Protein AF-A0AAV2NYX3-F1 (afdb_monomer)

Solvent-accessible surface area (backbone atoms only — not comparable to full-atom values): 5265 Å² total; per-residue (Å²): 132,82,86,74,75,83,61,72,87,75,53,71,96,62,92,75,65,66,46,82,76,46,76,83,44,102,91,43,64,42,69,44,53,57,90,50,48,64,63,50,49,56,50,51,52,53,49,52,54,49,45,74,76,39,47,91,80,68,70,78,54,80,91,74,61,58,90,93,58,91,74,92,73,84,84,131

Foldseek 3Di:
DDPDDDDPVPDDPDDFDWDWPADPDPVDTDIDTPVCPVVVVVVVVVLVVCCVVCVVPQDDDPVRDDPPDDDDDDDD

Organism: NCBI:txid488582

Structure (mmCIF, N/CA/C/O backbone):
data_AF-A0AAV2NYX3-F1
#
_entry.id   AF-A0AAV2NYX3-F1
#
loop_
_atom_site.group_PDB
_atom_site.id
_atom_site.type_symbol
_atom_site.label_atom_id
_atom_site.label_alt_id
_atom_site.label_comp_id
_atom_site.label_asym_id
_atom_site.label_entity_id
_atom_site.label_seq_id
_atom_site.pdbx_PDB_ins_code
_atom_site.Cartn_x
_atom_site.Cartn_y
_atom_site.Cartn_z
_atom_site.occupancy
_atom_site.B_iso_or_equiv
_atom_site.auth_seq_id
_atom_site.auth_comp_id
_atom_site.auth_asym_id
_atom_site.auth_atom_id
_atom_site.pdbx_PDB_model_num
ATOM 1 N N . MET A 1 1 ? 12.135 -6.735 -3.748 1.00 52.75 1 MET A N 1
ATOM 2 C CA . MET A 1 1 ? 11.298 -6.395 -2.586 1.00 52.75 1 MET A CA 1
ATOM 3 C C . MET A 1 1 ? 10.034 -7.183 -2.800 1.00 52.75 1 MET A C 1
ATOM 5 O O . MET A 1 1 ? 9.353 -6.912 -3.776 1.00 52.75 1 MET A O 1
ATOM 9 N N . GLU A 1 2 ? 9.835 -8.245 -2.033 1.00 56.22 2 GLU A N 1
ATOM 10 C CA . GLU A 1 2 ? 8.597 -9.021 -2.115 1.00 56.22 2 GLU A CA 1
ATOM 11 C C . GLU A 1 2 ? 7.529 -8.234 -1.357 1.00 56.22 2 GLU A C 1
ATOM 13 O O . GLU A 1 2 ? 7.744 -7.891 -0.192 1.00 56.22 2 GLU A O 1
ATOM 18 N N . ILE A 1 3 ? 6.432 -7.874 -2.025 1.00 59.50 3 ILE A N 1
ATOM 19 C CA . ILE A 1 3 ? 5.302 -7.223 -1.366 1.00 59.50 3 ILE A CA 1
ATOM 20 C C . ILE A 1 3 ? 4.597 -8.312 -0.560 1.00 59.50 3 ILE A C 1
ATOM 22 O O . ILE A 1 3 ? 3.873 -9.144 -1.097 1.00 59.50 3 ILE A O 1
ATOM 26 N N . GLN A 1 4 ? 4.866 -8.366 0.742 1.00 64.44 4 GLN A N 1
ATOM 27 C CA . GLN A 1 4 ? 4.185 -9.316 1.610 1.00 64.44 4 GLN A CA 1
ATOM 28 C C . GLN A 1 4 ? 2.788 -8.789 1.923 1.00 64.44 4 GLN A C 1
ATOM 30 O O . GLN A 1 4 ? 2.626 -7.697 2.468 1.00 64.44 4 GLN A O 1
ATOM 35 N N . HIS A 1 5 ? 1.770 -9.576 1.581 1.00 69.44 5 HIS A N 1
ATOM 36 C CA . HIS A 1 5 ? 0.407 -9.295 2.008 1.00 69.44 5 HIS A CA 1
ATOM 37 C C . HIS A 1 5 ? 0.329 -9.291 3.536 1.00 69.44 5 HIS A C 1
ATOM 39 O O . HIS A 1 5 ? 0.977 -10.094 4.213 1.00 69.44 5 HIS A O 1
ATOM 45 N N . ILE A 1 6 ? -0.512 -8.412 4.082 1.00 72.94 6 ILE A N 1
ATOM 46 C CA . ILE A 1 6 ? -0.816 -8.423 5.512 1.00 72.94 6 ILE A CA 1
ATOM 47 C C . ILE A 1 6 ? -1.451 -9.774 5.848 1.00 72.94 6 ILE A C 1
ATOM 49 O O . ILE A 1 6 ? -2.511 -10.118 5.324 1.00 72.94 6 ILE A O 1
ATOM 53 N N . ASN A 1 7 ? -0.823 -10.528 6.750 1.00 76.94 7 ASN A N 1
ATOM 54 C CA . ASN A 1 7 ? -1.443 -11.716 7.313 1.00 76.94 7 ASN A CA 1
ATOM 55 C C . ASN A 1 7 ? -2.506 -11.285 8.332 1.00 76.94 7 ASN A C 1
ATOM 57 O O . ASN A 1 7 ? -2.190 -10.838 9.437 1.00 76.94 7 ASN A O 1
ATOM 61 N N . THR A 1 8 ? -3.776 -11.439 7.963 1.00 75.56 8 THR A N 1
ATOM 62 C CA . THR A 1 8 ? -4.912 -11.059 8.807 1.00 75.56 8 THR A CA 1
ATOM 63 C C . THR A 1 8 ? -4.994 -11.858 10.107 1.00 75.56 8 THR A C 1
ATOM 65 O O . THR A 1 8 ? -5.575 -11.376 11.073 1.00 75.56 8 THR A O 1
ATOM 68 N N . GLU A 1 9 ? -4.395 -13.050 10.170 1.00 80.62 9 GLU A N 1
ATOM 69 C CA . GLU A 1 9 ? -4.353 -13.875 11.386 1.00 80.62 9 GLU A CA 1
ATOM 70 C C . GLU A 1 9 ? -3.430 -13.294 12.465 1.00 80.62 9 GLU A C 1
ATOM 72 O O . GLU A 1 9 ? -3.593 -13.595 13.648 1.00 80.62 9 GLU A O 1
ATOM 77 N N . LEU A 1 10 ? -2.483 -12.437 12.070 1.00 79.12 10 LEU A N 1
ATOM 78 C CA . LEU A 1 10 ? -1.582 -11.732 12.985 1.00 79.12 10 LEU A CA 1
ATOM 7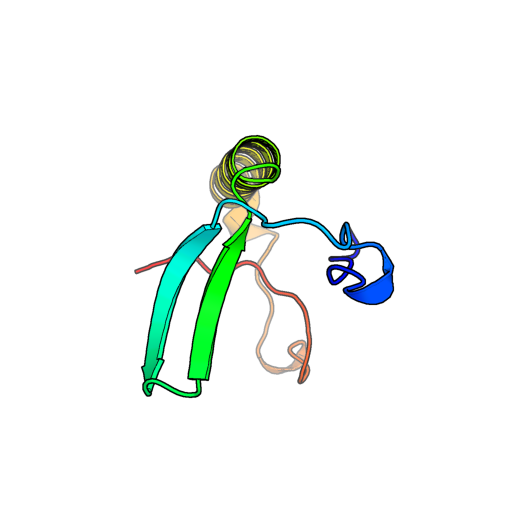9 C C . LEU A 1 10 ? -2.175 -10.414 13.497 1.00 79.12 10 LEU A C 1
ATOM 81 O O . LEU A 1 10 ? -1.559 -9.740 14.324 1.00 79.12 10 LEU A O 1
ATOM 85 N N . LEU A 1 11 ? -3.364 -10.028 13.023 1.00 79.12 11 LEU A N 1
ATOM 86 C CA . LEU A 1 11 ? -4.034 -8.833 13.511 1.00 79.12 11 LEU A CA 1
ATOM 87 C C . LEU A 1 11 ? -4.484 -9.031 14.958 1.00 79.12 11 LEU A C 1
ATOM 89 O O . LEU A 1 11 ? -4.941 -10.097 15.378 1.00 79.12 11 LEU A O 1
ATOM 93 N N . THR A 1 12 ? -4.374 -7.962 15.741 1.00 80.31 12 THR A N 1
ATOM 94 C CA . THR A 1 12 ? -4.840 -7.982 17.126 1.00 80.31 12 THR A CA 1
ATOM 95 C C . THR A 1 12 ? -6.345 -8.241 17.162 1.00 80.31 12 THR A C 1
ATOM 97 O O . THR A 1 12 ? -7.084 -7.707 16.337 1.00 80.31 12 THR A O 1
ATOM 100 N N . ARG A 1 13 ? -6.827 -8.960 18.180 1.00 81.50 13 ARG A N 1
ATOM 101 C CA . ARG A 1 13 ? -8.273 -9.159 18.403 1.00 81.50 13 ARG A CA 1
ATOM 102 C C . ARG A 1 13 ? -9.006 -7.891 18.883 1.00 81.50 13 ARG A C 1
ATOM 104 O O . ARG A 1 13 ? -10.211 -7.939 19.115 1.00 81.50 13 ARG A O 1
ATOM 111 N N . GLY A 1 14 ? -8.284 -6.789 19.101 1.00 84.19 14 GLY A N 1
ATOM 112 C CA . GLY A 1 14 ? -8.833 -5.507 19.537 1.00 84.19 14 GLY A CA 1
ATOM 113 C C . GLY A 1 14 ? -9.369 -4.660 18.382 1.00 84.19 14 GLY A C 1
ATOM 114 O O . GLY A 1 14 ? -9.218 -4.997 17.210 1.00 84.19 14 GLY A O 1
ATOM 115 N N . ARG A 1 15 ? -9.994 -3.526 18.719 1.00 85.88 15 ARG A N 1
ATOM 116 C CA . ARG A 1 15 ? -10.374 -2.520 17.719 1.00 85.88 15 ARG A CA 1
ATOM 117 C C . ARG A 1 15 ? -9.109 -1.890 17.140 1.00 85.88 15 ARG A C 1
ATOM 119 O O . ARG A 1 15 ? -8.249 -1.454 17.900 1.00 85.88 15 ARG A O 1
ATOM 126 N N . LEU A 1 16 ? -9.034 -1.826 15.817 1.00 87.56 16 LEU A N 1
ATOM 127 C CA . LEU A 1 16 ? -7.948 -1.177 15.092 1.00 87.56 16 LEU A CA 1
ATOM 128 C C . LEU A 1 16 ? -8.443 0.160 14.550 1.00 87.56 16 LEU A C 1
ATOM 130 O O . LEU A 1 16 ? -9.552 0.248 14.023 1.00 87.56 16 LEU A O 1
ATOM 134 N N . GLU A 1 17 ? -7.629 1.199 14.698 1.00 91.44 17 GLU A N 1
ATOM 135 C CA . GLU A 1 17 ? -7.903 2.488 14.074 1.00 91.44 17 GLU A CA 1
ATOM 136 C C . GLU A 1 17 ? -7.578 2.402 12.578 1.00 91.44 17 GLU A C 1
ATOM 138 O O . GLU A 1 17 ? -6.494 1.957 12.183 1.00 91.44 17 GLU A O 1
ATOM 143 N N . THR A 1 18 ? -8.540 2.793 11.743 1.00 91.12 18 THR A N 1
ATOM 144 C CA . THR A 1 18 ? -8.467 2.632 10.289 1.00 91.12 18 THR A CA 1
ATOM 145 C C . THR A 1 18 ? -9.012 3.843 9.554 1.00 91.12 18 THR A C 1
ATOM 147 O O . THR A 1 18 ? -10.008 4.427 9.982 1.00 91.12 18 THR A O 1
ATOM 150 N N . THR A 1 19 ? -8.447 4.117 8.383 1.00 93.81 19 THR A N 1
ATOM 151 C CA . THR A 1 19 ? -8.963 5.091 7.416 1.00 93.81 19 THR A CA 1
ATOM 152 C C . THR A 1 19 ? -9.499 4.351 6.195 1.00 93.81 19 THR A C 1
ATOM 154 O O . THR A 1 19 ? -8.847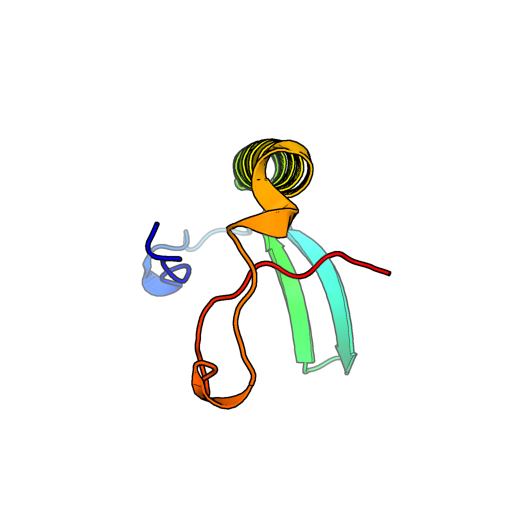 3.442 5.689 1.00 93.81 19 THR A O 1
ATOM 157 N N . ILE A 1 20 ? -10.686 4.715 5.705 1.00 92.75 20 ILE A N 1
ATOM 158 C CA . ILE A 1 20 ? -11.218 4.167 4.449 1.00 92.75 20 ILE A CA 1
ATOM 159 C C . ILE A 1 20 ? -10.486 4.844 3.285 1.00 92.75 20 ILE A C 1
ATOM 161 O O . ILE A 1 20 ? -10.559 6.063 3.155 1.00 92.75 20 ILE A O 1
ATOM 165 N N . ILE A 1 21 ? -9.805 4.063 2.442 1.00 93.12 21 ILE A N 1
ATOM 166 C CA . ILE A 1 21 ? -8.994 4.578 1.320 1.00 93.12 21 ILE A CA 1
ATOM 167 C C . ILE A 1 21 ? -9.690 4.440 -0.036 1.00 93.12 21 ILE A C 1
ATOM 169 O O . ILE A 1 21 ? -9.431 5.211 -0.955 1.00 93.12 21 ILE A O 1
ATOM 173 N N . ARG A 1 22 ? -10.600 3.471 -0.174 1.00 93.94 22 ARG A N 1
ATOM 174 C CA . ARG A 1 22 ? -11.389 3.266 -1.392 1.00 93.94 22 ARG A CA 1
ATOM 175 C C . ARG A 1 22 ? -12.709 2.602 -1.045 1.00 93.94 22 ARG A C 1
ATOM 177 O O . ARG A 1 22 ? -12.736 1.669 -0.249 1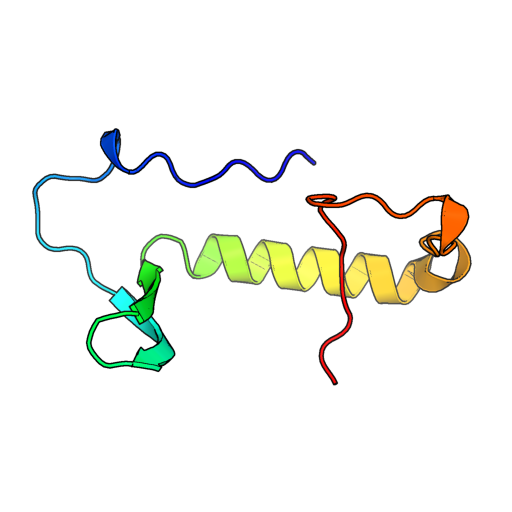.00 93.94 22 ARG A O 1
ATOM 184 N N . VAL A 1 23 ? -13.788 3.041 -1.682 1.00 95.38 23 VAL A N 1
ATOM 185 C CA . VAL A 1 23 ? -15.116 2.432 -1.546 1.00 95.38 23 VAL A CA 1
ATOM 186 C C . VAL A 1 23 ? -15.629 2.073 -2.928 1.00 95.38 23 VAL A C 1
ATOM 188 O O . VAL A 1 23 ? -15.706 2.936 -3.798 1.00 95.38 23 VAL A O 1
ATOM 191 N N . GLU A 1 24 ? -15.982 0.809 -3.124 1.00 96.25 24 GLU A N 1
ATOM 192 C CA . GLU A 1 24 ? -16.711 0.351 -4.310 1.00 96.25 24 GLU A CA 1
ATOM 193 C C . GLU A 1 24 ? -18.180 0.090 -3.968 1.00 96.25 24 GLU A C 1
ATOM 195 O O . GLU A 1 24 ? -19.082 0.480 -4.704 1.00 96.25 24 GLU A O 1
ATOM 200 N N . SER A 1 25 ? -18.435 -0.493 -2.796 1.00 95.12 25 SER A N 1
ATOM 201 C CA . SER A 1 25 ? -19.770 -0.628 -2.216 1.00 95.12 25 SER A CA 1
ATOM 202 C C . SER A 1 25 ? -19.688 -0.692 -0.683 1.00 95.12 25 SER A C 1
ATOM 204 O O . SER A 1 25 ? -18.598 -0.876 -0.137 1.00 95.12 25 SER A O 1
ATOM 206 N N . PRO A 1 26 ? -20.816 -0.615 0.050 1.00 93.94 26 PRO A N 1
ATOM 207 C CA . PRO A 1 26 ? -20.817 -0.789 1.506 1.00 93.94 26 PRO A CA 1
ATOM 208 C C . PRO A 1 26 ? -20.262 -2.140 1.987 1.00 93.94 26 PRO A C 1
ATOM 210 O O . PRO A 1 26 ? -19.890 -2.263 3.149 1.00 93.94 26 PRO A O 1
ATOM 213 N N . LEU A 1 27 ? -20.220 -3.151 1.111 1.00 94.19 27 LEU A N 1
ATOM 214 C CA . LEU A 1 27 ? -19.694 -4.487 1.405 1.00 94.19 27 LEU A CA 1
ATOM 215 C C . LEU A 1 27 ? -18.306 -4.734 0.792 1.00 94.19 27 LEU A C 1
ATOM 217 O O . LEU A 1 27 ? -17.700 -5.763 1.071 1.00 94.19 27 LEU A O 1
ATOM 221 N N . LEU A 1 28 ? -17.809 -3.811 -0.040 1.00 93.25 28 LEU A N 1
ATOM 222 C CA . LEU A 1 28 ? -16.514 -3.909 -0.709 1.00 93.25 28 LEU A CA 1
ATOM 223 C C . LEU A 1 28 ? -15.811 -2.554 -0.667 1.00 93.25 28 LEU A C 1
ATOM 225 O O . LEU A 1 28 ? -16.068 -1.652 -1.469 1.00 93.25 28 LEU A O 1
ATOM 229 N N . PHE A 1 29 ? -14.930 -2.416 0.311 1.00 94.31 29 PHE A N 1
ATOM 230 C CA . PHE A 1 29 ? -14.138 -1.222 0.534 1.00 94.31 29 PHE A CA 1
ATOM 231 C C . PHE A 1 29 ? -12.771 -1.616 1.088 1.00 94.31 29 PHE A C 1
ATOM 233 O O . PHE A 1 29 ? -12.595 -2.687 1.668 1.00 94.31 29 PHE A O 1
ATOM 240 N N . TRP A 1 30 ? -11.801 -0.732 0.899 1.00 93.50 30 TRP A N 1
ATOM 241 C CA . TRP A 1 30 ? -10.436 -0.901 1.363 1.00 93.50 30 TRP A CA 1
ATOM 242 C C . TRP A 1 30 ? -10.177 0.069 2.499 1.00 93.50 30 TRP A C 1
ATOM 244 O O . TRP A 1 30 ? -10.584 1.235 2.459 1.00 93.50 30 TRP A O 1
ATOM 254 N N . VAL A 1 31 ? -9.470 -0.427 3.504 1.00 90.69 31 VAL A N 1
ATOM 255 C CA . VAL A 1 31 ? -9.062 0.343 4.671 1.00 90.69 31 VAL A CA 1
ATOM 256 C C . VAL A 1 31 ? -7.557 0.276 4.830 1.00 90.69 31 VAL A C 1
ATOM 258 O O . VAL A 1 31 ? -6.934 -0.744 4.538 1.00 90.69 31 VAL A O 1
ATOM 261 N N . GLN A 1 32 ? -6.989 1.357 5.337 1.00 89.62 32 GLN A N 1
ATOM 262 C CA . GLN A 1 32 ? -5.611 1.424 5.778 1.00 89.62 32 GLN A CA 1
ATOM 263 C C . GLN A 1 32 ? -5.577 1.437 7.303 1.00 89.62 32 GLN A C 1
ATOM 265 O O . GLN A 1 32 ? -6.310 2.190 7.946 1.00 89.62 32 GLN A O 1
ATOM 270 N N . LEU A 1 33 ? -4.720 0.598 7.880 1.00 89.50 33 LEU A N 1
ATOM 271 C CA . LEU A 1 33 ? -4.440 0.597 9.312 1.00 89.50 33 LEU A CA 1
ATOM 272 C C . LEU A 1 33 ? -3.567 1.803 9.656 1.00 89.50 33 LEU A C 1
ATOM 274 O O . LEU A 1 33 ? -2.508 1.975 9.054 1.00 89.50 33 LEU A O 1
ATOM 278 N N . LYS A 1 34 ? -3.956 2.582 10.670 1.00 88.94 34 LYS A N 1
ATOM 279 C CA . LYS A 1 34 ? -3.172 3.753 11.097 1.00 88.94 34 LYS A CA 1
ATOM 280 C C . LYS A 1 34 ? -1.741 3.414 11.502 1.00 88.94 34 LYS A C 1
ATOM 282 O O . LYS A 1 34 ? -0.823 4.177 11.235 1.00 88.94 34 LYS A O 1
ATOM 287 N N . ASN A 1 35 ? -1.536 2.250 12.113 1.00 85.69 35 ASN A N 1
ATOM 288 C CA . ASN A 1 35 ? -0.215 1.847 12.592 1.00 85.69 35 ASN A CA 1
ATOM 289 C C . ASN A 1 35 ? 0.811 1.677 11.460 1.00 85.69 35 ASN A C 1
ATOM 291 O O . ASN A 1 35 ? 1.998 1.812 11.720 1.00 85.69 35 ASN A O 1
ATOM 295 N N . GLY A 1 36 ? 0.365 1.386 10.233 1.00 82.75 36 GLY A N 1
ATOM 296 C CA . GLY A 1 36 ? 1.235 1.232 9.063 1.00 82.75 36 GLY A CA 1
ATOM 297 C C . GLY A 1 36 ? 1.311 2.478 8.180 1.00 82.75 36 GLY A C 1
ATOM 298 O O . GLY A 1 36 ? 1.834 2.405 7.074 1.00 82.75 36 GLY A O 1
ATOM 299 N N . GLU A 1 37 ? 0.747 3.610 8.615 1.00 87.56 37 GLU A N 1
ATOM 300 C CA . GLU A 1 37 ? 0.704 4.839 7.814 1.00 87.56 37 GLU A CA 1
ATOM 301 C C . GLU A 1 37 ? 2.105 5.404 7.556 1.00 87.56 37 GLU A C 1
ATOM 303 O O . GLU A 1 37 ? 2.423 5.768 6.425 1.00 87.56 37 GLU A O 1
ATOM 308 N N . GLN A 1 38 ? 2.961 5.410 8.581 1.00 88.38 38 GLN A N 1
ATOM 309 C CA . GLN A 1 38 ? 4.336 5.893 8.460 1.00 88.38 38 GLN A CA 1
ATOM 310 C C . GLN A 1 38 ? 5.175 4.989 7.545 1.00 88.38 38 GLN A C 1
ATOM 312 O O . GLN A 1 38 ? 5.836 5.493 6.640 1.00 88.38 38 GLN A O 1
ATOM 317 N N . ASP A 1 39 ? 5.087 3.668 7.723 1.00 88.25 39 ASP A N 1
ATOM 318 C CA . ASP A 1 39 ? 5.817 2.698 6.898 1.00 88.25 39 ASP A CA 1
ATOM 319 C C . ASP A 1 39 ? 5.409 2.796 5.420 1.00 88.25 39 ASP A C 1
ATOM 321 O O . ASP A 1 39 ? 6.257 2.750 4.527 1.00 88.25 39 ASP A O 1
ATOM 325 N N . LEU A 1 40 ? 4.107 2.969 5.149 1.00 87.94 40 LEU A N 1
ATOM 326 C CA . LEU A 1 40 ? 3.615 3.160 3.785 1.00 87.94 40 LEU A CA 1
ATOM 327 C C . LEU A 1 40 ? 4.161 4.454 3.178 1.00 87.94 40 LEU A C 1
ATOM 329 O O . LEU A 1 40 ? 4.620 4.445 2.039 1.00 87.94 40 LEU A O 1
ATOM 333 N N . LYS A 1 41 ? 4.157 5.550 3.940 1.00 90.62 41 LYS A N 1
ATOM 334 C CA . LYS A 1 41 ? 4.666 6.840 3.473 1.00 90.62 41 LYS A CA 1
ATOM 335 C C . LYS A 1 41 ? 6.153 6.775 3.120 1.00 90.62 41 LYS A C 1
ATOM 337 O O . LYS A 1 41 ? 6.558 7.264 2.068 1.00 90.62 41 LYS A O 1
ATOM 342 N N . GLU A 1 42 ? 6.965 6.144 3.964 1.00 91.88 42 GLU A N 1
ATOM 343 C CA . GLU A 1 42 ? 8.396 5.953 3.697 1.00 91.88 42 GLU A CA 1
ATOM 344 C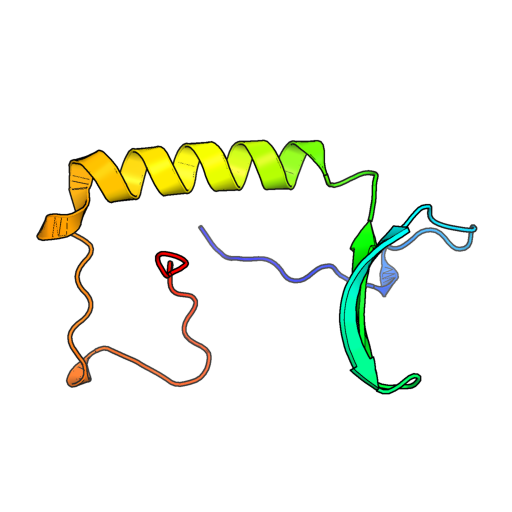 C . GLU A 1 42 ? 8.627 5.110 2.435 1.00 91.88 42 GLU A C 1
ATOM 346 O O . GLU A 1 42 ? 9.494 5.423 1.612 1.00 91.88 42 GLU A O 1
ATOM 351 N N . LEU A 1 43 ? 7.809 4.072 2.241 1.00 89.38 43 LEU A N 1
ATOM 352 C CA . LEU A 1 43 ? 7.852 3.244 1.042 1.00 89.38 43 LEU A CA 1
ATOM 353 C C . LEU A 1 43 ? 7.497 4.042 -0.222 1.00 89.38 43 LEU A C 1
ATOM 355 O O . LEU A 1 43 ? 8.185 3.916 -1.237 1.00 89.38 43 LEU A O 1
ATOM 359 N N . GLU A 1 44 ? 6.447 4.861 -0.171 1.00 90.31 44 GLU A N 1
ATOM 360 C CA . GLU A 1 44 ? 6.016 5.716 -1.281 1.00 90.31 44 GLU A CA 1
ATOM 361 C C . GLU A 1 44 ? 7.082 6.753 -1.655 1.00 90.31 44 GLU A C 1
ATOM 363 O O . GLU A 1 44 ? 7.359 6.962 -2.840 1.00 90.31 44 GLU A O 1
ATOM 368 N N . GLU A 1 45 ? 7.716 7.387 -0.667 1.00 90.94 45 GLU A N 1
ATOM 369 C CA . GLU A 1 45 ? 8.796 8.354 -0.884 1.00 90.94 45 GLU A CA 1
ATOM 370 C C . GLU A 1 45 ? 10.002 7.703 -1.582 1.00 90.94 45 GLU A C 1
ATOM 372 O O . GLU A 1 45 ? 10.488 8.217 -2.598 1.00 90.94 45 GLU A O 1
ATOM 377 N N . GLU A 1 46 ? 10.440 6.532 -1.111 1.00 89.75 46 GLU A N 1
ATOM 378 C CA . GLU A 1 46 ? 11.544 5.786 -1.724 1.00 89.75 46 GLU A CA 1
ATOM 379 C C . GLU A 1 46 ? 11.191 5.300 -3.141 1.00 89.75 46 GLU A C 1
ATOM 381 O O . GLU A 1 46 ? 12.018 5.370 -4.060 1.00 89.75 46 GLU A O 1
ATOM 386 N N . LEU A 1 47 ? 9.952 4.842 -3.358 1.00 88.50 47 LEU A N 1
ATOM 387 C CA . LEU A 1 47 ? 9.469 4.421 -4.674 1.00 88.50 47 LEU A CA 1
ATOM 388 C C . LEU A 1 47 ? 9.499 5.592 -5.667 1.00 88.50 47 LEU A C 1
ATOM 390 O O . LEU A 1 47 ? 10.049 5.465 -6.765 1.00 88.50 47 LEU A O 1
ATOM 394 N N . ASN A 1 48 ? 8.976 6.751 -5.266 1.00 88.81 48 ASN A N 1
ATOM 395 C CA . ASN A 1 48 ? 8.966 7.969 -6.075 1.00 88.81 48 ASN A CA 1
ATOM 396 C C . ASN A 1 48 ? 10.386 8.466 -6.387 1.00 88.81 48 ASN A C 1
ATOM 398 O O . ASN A 1 48 ? 10.692 8.848 -7.526 1.00 88.81 48 ASN A O 1
ATOM 402 N N . PHE A 1 49 ? 11.294 8.400 -5.413 1.00 88.25 49 PHE A N 1
ATOM 40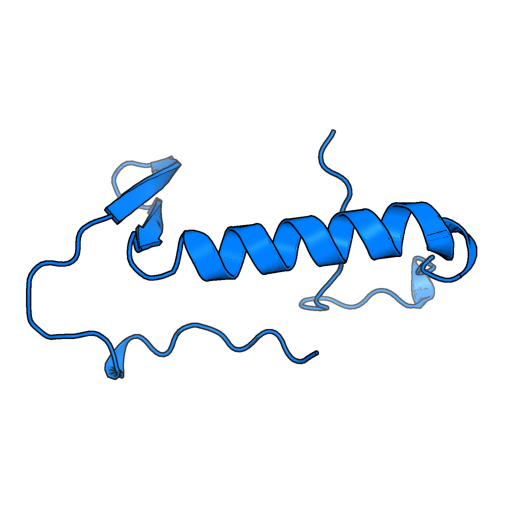3 C CA . PHE A 1 49 ? 12.699 8.741 -5.613 1.00 88.25 49 PHE A CA 1
ATOM 404 C C . PHE A 1 49 ? 13.381 7.820 -6.637 1.00 88.25 49 PHE A C 1
ATOM 406 O O . PHE A 1 49 ? 14.076 8.285 -7.547 1.00 88.25 49 PHE A O 1
ATOM 413 N N . ARG A 1 50 ? 13.150 6.505 -6.552 1.00 86.00 50 ARG A N 1
ATOM 414 C CA . ARG A 1 50 ? 13.706 5.536 -7.509 1.00 86.00 50 ARG A CA 1
ATOM 415 C C . ARG A 1 50 ? 13.124 5.700 -8.905 1.00 86.00 50 ARG A C 1
ATOM 417 O O . ARG A 1 50 ? 13.889 5.710 -9.873 1.00 86.00 50 ARG A O 1
ATOM 424 N N . MET A 1 51 ? 11.805 5.857 -9.013 1.00 85.06 51 MET A N 1
ATOM 425 C CA . MET A 1 51 ? 11.132 6.051 -10.296 1.00 85.06 51 MET A CA 1
ATOM 426 C C . MET A 1 51 ? 11.615 7.326 -10.988 1.00 85.06 51 MET A C 1
ATOM 428 O O . MET A 1 51 ? 11.933 7.278 -12.171 1.00 85.06 51 MET A O 1
ATOM 432 N N . SER A 1 52 ? 11.773 8.441 -10.269 1.00 84.50 52 SER A N 1
ATOM 433 C CA . SER A 1 52 ? 12.243 9.699 -10.871 1.00 84.50 52 SER A CA 1
ATOM 434 C C . SER A 1 52 ? 13.683 9.627 -11.400 1.00 84.50 52 SER A C 1
ATOM 436 O O . SER A 1 52 ? 13.977 10.195 -12.450 1.00 84.50 52 SER A O 1
ATOM 438 N N . ARG A 1 53 ? 14.585 8.899 -10.724 1.00 82.69 53 ARG A N 1
ATOM 439 C CA . ARG A 1 53 ? 16.001 8.790 -11.132 1.00 82.69 53 ARG A CA 1
ATOM 440 C C . ARG A 1 53 ? 16.282 7.697 -12.157 1.00 82.69 53 ARG A C 1
ATOM 442 O O . ARG A 1 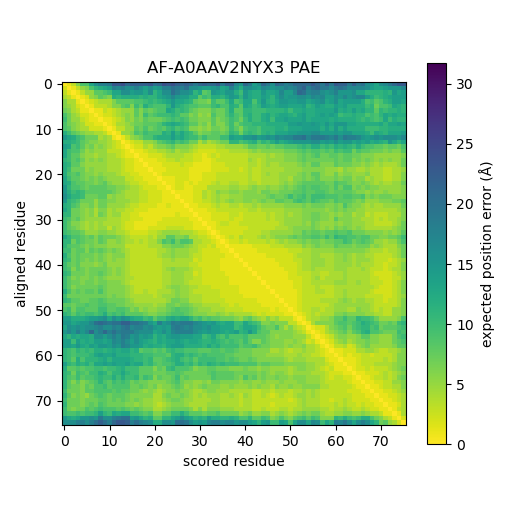53 ? 17.258 7.806 -12.896 1.00 82.69 53 ARG A O 1
ATOM 449 N N . ARG A 1 54 ? 15.506 6.611 -12.155 1.00 79.06 54 ARG A N 1
ATOM 450 C CA . ARG A 1 54 ? 15.792 5.401 -12.947 1.00 79.06 54 ARG A CA 1
ATOM 451 C C . ARG A 1 54 ? 14.655 4.987 -13.879 1.00 79.06 54 ARG A C 1
ATOM 453 O O . ARG A 1 54 ? 14.713 3.876 -14.392 1.00 79.06 54 ARG A O 1
ATOM 460 N N . ALA A 1 55 ? 13.677 5.857 -14.146 1.00 73.62 55 ALA A N 1
ATOM 461 C CA . ALA A 1 55 ? 12.525 5.564 -15.011 1.00 73.62 55 ALA A CA 1
ATOM 462 C C . ALA A 1 55 ? 12.904 4.823 -16.305 1.00 73.62 55 ALA A C 1
ATOM 464 O O . ALA A 1 55 ? 12.297 3.810 -16.638 1.00 73.62 55 ALA A O 1
ATOM 465 N N . THR A 1 56 ? 13.954 5.277 -16.996 1.00 71.56 56 THR A N 1
ATOM 466 C CA . THR A 1 56 ? 14.409 4.705 -18.274 1.00 71.56 56 THR A CA 1
ATOM 467 C C . THR A 1 56 ? 14.838 3.236 -18.176 1.00 71.56 56 THR A C 1
ATOM 469 O O . THR A 1 56 ? 14.759 2.515 -19.162 1.00 71.56 56 THR A O 1
ATOM 472 N N . TYR A 1 57 ? 15.275 2.782 -16.998 1.00 75.44 57 TYR A N 1
ATOM 473 C CA . TYR A 1 57 ? 15.739 1.411 -16.749 1.00 75.44 57 TYR A CA 1
ATOM 474 C C . TYR A 1 57 ? 14.702 0.536 -16.035 1.00 75.44 57 TYR A C 1
ATOM 476 O O . TYR A 1 57 ? 14.955 -0.644 -15.812 1.00 75.44 57 TYR A O 1
ATOM 484 N N . LEU A 1 58 ? 13.564 1.109 -15.640 1.00 77.19 58 LEU A N 1
ATOM 485 C CA . LEU A 1 58 ? 12.497 0.426 -14.902 1.00 77.19 58 LEU A CA 1
ATOM 486 C C . LEU A 1 58 ? 11.271 0.153 -15.790 1.00 77.19 58 LEU A C 1
ATOM 488 O O . LEU A 1 58 ? 10.203 -0.173 -15.281 1.00 77.19 58 LEU A O 1
ATOM 492 N N . TYR A 1 59 ? 11.417 0.297 -17.111 1.00 81.31 59 TYR A N 1
ATOM 493 C CA . TYR A 1 59 ? 10.359 -0.003 -18.070 1.00 81.31 59 TYR A CA 1
ATOM 494 C C . TYR A 1 59 ? 10.130 -1.512 -18.181 1.00 81.31 59 TYR A C 1
ATOM 496 O O . TYR A 1 59 ? 11.077 -2.280 -18.346 1.00 81.31 59 TYR A O 1
ATOM 504 N N . ILE A 1 60 ? 8.861 -1.912 -18.134 1.00 84.62 60 ILE A N 1
ATOM 505 C CA . ILE A 1 60 ? 8.412 -3.283 -18.381 1.00 84.62 60 ILE A CA 1
ATOM 506 C C . ILE A 1 60 ? 7.695 -3.285 -19.730 1.00 84.62 60 ILE A C 1
ATOM 508 O O . ILE A 1 60 ? 6.779 -2.488 -19.946 1.00 84.62 60 ILE A O 1
ATOM 512 N N . TRP A 1 61 ? 8.120 -4.156 -20.644 1.00 85.94 61 TRP A N 1
ATOM 513 C CA . TRP A 1 61 ? 7.455 -4.316 -21.935 1.00 85.94 61 TRP A CA 1
ATOM 514 C C . TRP A 1 61 ? 6.177 -5.162 -21.804 1.00 85.94 61 TRP A C 1
ATOM 516 O O . TRP A 1 61 ? 6.098 -6.008 -20.911 1.00 85.94 61 TRP A O 1
ATOM 526 N N . PRO A 1 62 ? 5.166 -4.978 -22.676 1.00 86.56 62 PRO A N 1
ATOM 527 C CA . PRO A 1 62 ? 3.900 -5.710 -22.575 1.00 86.56 62 PRO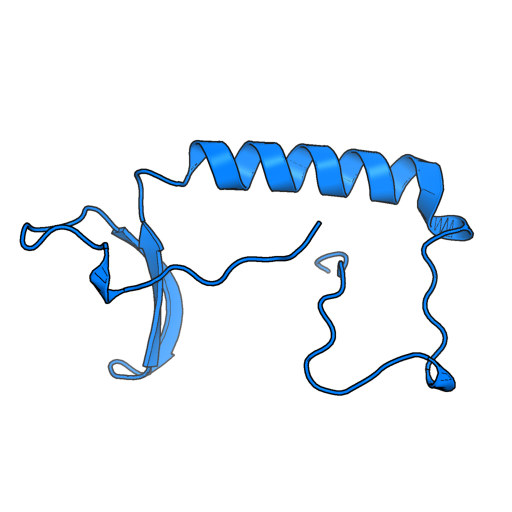 A CA 1
ATOM 528 C C . PRO A 1 62 ? 4.049 -7.238 -22.568 1.00 86.56 62 PRO A C 1
ATOM 530 O O . PRO A 1 62 ? 3.300 -7.924 -21.885 1.00 86.56 62 PRO A O 1
ATOM 533 N N . ASP A 1 63 ? 5.033 -7.775 -23.289 1.00 91.25 63 ASP A N 1
ATOM 534 C CA . ASP A 1 63 ? 5.361 -9.205 -23.351 1.00 91.25 63 ASP A CA 1
ATOM 535 C C . ASP A 1 63 ? 6.050 -9.737 -22.081 1.00 91.25 63 ASP A C 1
ATOM 537 O O . ASP A 1 63 ? 6.096 -10.947 -21.854 1.00 91.25 63 ASP A O 1
ATOM 541 N N . GLN A 1 64 ? 6.562 -8.841 -21.235 1.00 88.38 64 GLN A N 1
ATOM 542 C CA .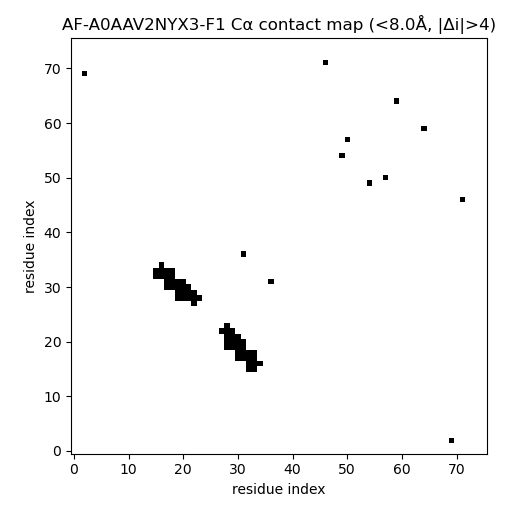 GLN A 1 64 ? 7.176 -9.162 -19.946 1.00 88.38 64 GLN A CA 1
ATOM 543 C C . GLN A 1 64 ? 6.178 -9.083 -18.784 1.00 88.38 64 GLN A C 1
ATOM 545 O O . GLN A 1 64 ? 6.462 -9.607 -17.705 1.00 88.38 64 GLN A O 1
ATOM 550 N N . MET A 1 65 ? 5.019 -8.448 -18.991 1.00 89.88 65 MET A N 1
ATOM 551 C CA . MET A 1 65 ? 3.963 -8.350 -17.987 1.00 89.88 65 MET A CA 1
ATOM 552 C C . MET A 1 65 ? 3.267 -9.695 -17.779 1.00 89.88 65 MET A C 1
ATOM 554 O O . MET A 1 65 ? 3.022 -10.456 -18.716 1.00 89.88 65 MET A O 1
ATOM 558 N N . ARG A 1 66 ? 2.913 -9.980 -16.525 1.00 91.62 66 ARG A N 1
ATOM 559 C CA . ARG A 1 66 ? 2.161 -11.175 -16.133 1.00 91.62 66 ARG A CA 1
ATOM 560 C C . ARG A 1 66 ? 0.999 -10.777 -15.236 1.00 91.62 66 ARG A C 1
ATOM 562 O O . ARG A 1 66 ? 1.069 -9.764 -14.544 1.00 91.62 66 ARG A O 1
ATOM 569 N N . VAL A 1 67 ? -0.059 -11.583 -15.259 1.00 88.62 67 VAL A N 1
ATOM 570 C CA . VAL A 1 67 ? -1.156 -11.459 -14.292 1.00 88.62 67 VAL A CA 1
ATOM 571 C C . VAL A 1 67 ? -0.575 -11.636 -12.886 1.00 88.62 67 VAL A C 1
ATOM 573 O O . VAL A 1 67 ? 0.334 -12.447 -12.704 1.00 88.62 67 VAL A O 1
ATOM 576 N N . ASP A 1 68 ? -1.052 -10.826 -11.941 1.00 86.12 68 ASP A N 1
ATOM 577 C CA . ASP A 1 68 ? -0.608 -10.784 -10.539 1.00 86.12 68 ASP A CA 1
ATOM 578 C C . ASP A 1 68 ? 0.858 -10.361 -10.324 1.00 86.12 68 ASP A C 1
ATOM 580 O O . ASP A 1 68 ? 1.425 -10.566 -9.254 1.00 86.12 68 ASP A O 1
ATOM 584 N N . MET A 1 69 ? 1.496 -9.753 -11.330 1.00 86.88 69 MET A N 1
ATOM 585 C CA . MET A 1 69 ? 2.830 -9.179 -11.170 1.00 86.88 69 MET A CA 1
ATOM 586 C C . MET A 1 69 ? 2.762 -7.843 -10.425 1.00 86.88 69 MET A C 1
ATOM 588 O O . MET A 1 69 ? 2.135 -6.894 -10.898 1.00 86.88 69 MET A O 1
ATOM 592 N N . ASP A 1 70 ? 3.488 -7.746 -9.313 1.00 85.19 70 ASP A N 1
ATOM 593 C CA . ASP A 1 70 ? 3.681 -6.486 -8.598 1.00 85.19 70 ASP A CA 1
ATOM 594 C C . ASP A 1 70 ? 4.440 -5.479 -9.470 1.00 85.19 70 ASP A C 1
ATOM 596 O O . ASP A 1 70 ? 5.578 -5.717 -9.892 1.00 85.19 70 ASP A O 1
ATOM 600 N N . VAL A 1 71 ? 3.818 -4.328 -9.724 1.00 85.50 71 VAL A N 1
ATOM 601 C CA . VAL A 1 71 ? 4.403 -3.250 -10.526 1.00 85.50 71 VAL A CA 1
ATOM 602 C C . VAL A 1 71 ? 4.201 -1.896 -9.860 1.00 85.50 71 VAL A C 1
ATOM 604 O O . VAL A 1 71 ? 3.169 -1.620 -9.254 1.00 85.50 71 VAL A O 1
ATOM 607 N N . ALA A 1 72 ? 5.197 -1.026 -10.005 1.00 85.12 72 ALA A N 1
ATOM 608 C CA . ALA A 1 72 ? 5.065 0.374 -9.636 1.00 85.12 72 ALA A CA 1
ATOM 609 C C . ALA A 1 72 ? 4.349 1.124 -10.764 1.00 85.12 72 ALA A C 1
ATOM 611 O O . ALA A 1 72 ? 4.777 1.073 -11.919 1.00 85.12 72 ALA A O 1
ATOM 612 N N . VAL A 1 73 ? 3.276 1.837 -10.430 1.00 84.19 73 VAL A N 1
ATOM 613 C CA . VAL A 1 73 ? 2.519 2.657 -11.379 1.00 84.19 73 VAL A CA 1
ATOM 614 C C . VAL A 1 73 ? 2.581 4.100 -10.911 1.00 84.19 73 VAL A C 1
ATOM 616 O O . VAL A 1 73 ? 2.439 4.387 -9.725 1.00 84.19 73 VAL A O 1
ATOM 619 N N . LYS A 1 74 ? 2.815 5.017 -11.848 1.00 79.62 74 LYS A N 1
ATOM 620 C CA . LYS A 1 74 ? 2.713 6.443 -11.561 1.00 79.62 74 LYS A CA 1
ATOM 621 C C . LYS A 1 74 ? 1.238 6.825 -11.557 1.00 79.62 74 LYS A C 1
ATOM 623 O O . LYS A 1 74 ? 0.579 6.673 -12.587 1.00 79.62 74 LYS A O 1
ATOM 628 N N . ASP A 1 75 ? 0.757 7.310 -10.418 1.00 72.12 75 ASP A N 1
ATOM 629 C CA . ASP A 1 75 ? -0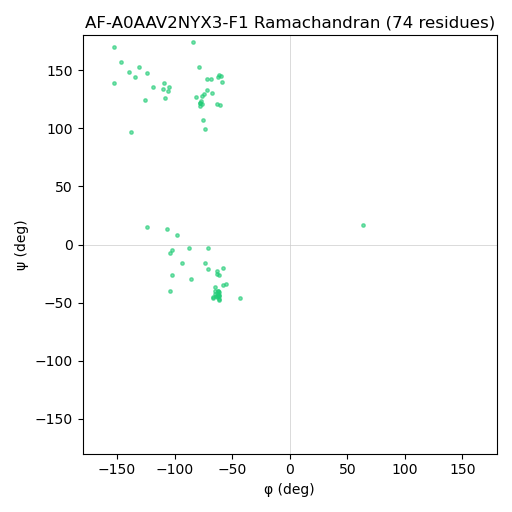.606 7.820 -10.313 1.00 72.12 75 ASP A CA 1
ATOM 630 C C . ASP A 1 75 ? -0.787 9.034 -11.241 1.00 72.12 75 ASP A C 1
ATOM 632 O O . ASP A 1 75 ? 0.171 9.778 -11.498 1.00 72.12 75 ASP A O 1
ATOM 636 N N . ARG A 1 76 ? -1.974 9.158 -11.839 1.00 54.91 76 ARG A N 1
ATOM 637 C CA . ARG A 1 76 ? -2.250 10.132 -12.909 1.00 54.91 76 ARG A CA 1
ATOM 638 C C . ARG A 1 76 ? -2.587 11.520 -12.389 1.00 54.91 76 ARG A C 1
ATOM 640 O O . ARG A 1 76 ? -3.366 11.613 -11.422 1.00 54.91 76 ARG A O 1
#

Nearest PDB structures (foldseek):
  6yi5-assembly1_D  TM=3.153E-01  e=9.673E+00  Influenza C virus (C/Johannesburg/1/66)

pLDDT: mean 84.33, std 9.45, range [52.75, 96.25]

Mean predicted aligned error: 6.83 Å

Sequence (76 aa):
MEIQHINTELLTRGRLETTIIRVESPLLFWVQLKNGEQDLKELEEELNFRMSRRATYLYIWPDQMRVDMDVAVKDR

Secondary structure (DSSP, 8-state):
---PPP-GGGS-SS---EEEEEEEETTEEEEEEGGGHHHHHHHHHHHHHHHHHHGGGS---TTT--TT--------

Radius of gyration: 15.83 Å; Cα contacts (8 Å, |Δi|>4): 34; chains: 1; bounding box: 37×24×43 Å